Protein AF-A0A7W6WMK8-F1 (afdb_monomer_lite)

Organism: NCBI:txid391922

Sequence (104 aa):
MNPEGTEALRQEYLADMGEDLDPEKFQPGSYGCHEALHMASFLMESVDGSVLEHPAVVLNPEWFALAAQAHDALFALYQAIGAAHLDAPDVSDGNRSGAGLAER

pLDDT: mean 88.92, std 17.59, range [40.84, 98.81]

Foldseek 3Di:
DDPVVVVVVVVVVDVVCPPVDDVVCCFQLHPVLVVQLVVLVVVLVCLVPPVLPDPVCVVDVVSNVVSVVVSVVSVVSNVVSVVRNVPDDNPPPPDPPPPDDDDD

Radius of gyration: 19.86 Å; chains: 1; bounding box: 66×32×43 Å

Secondary structure (DSSP, 8-state):
--HHHHHHHHHHHHHHHGGG--GGGGSTTSHHHHHHHHHHHHHHHHIIIIIIT-HHHHT-HHHHHHHHHHHHHHHHHHHHHHHHHHHS-----S----------

Structure (mmCIF, N/CA/C/O backbone):
data_AF-A0A7W6WMK8-F1
#
_entry.id   AF-A0A7W6WMK8-F1
#
loop_
_atom_site.group_PDB
_atom_site.id
_atom_site.type_symbol
_atom_site.label_atom_id
_atom_site.label_alt_id
_atom_site.label_comp_id
_atom_site.label_asym_id
_atom_site.label_entity_id
_atom_site.label_seq_id
_atom_site.pdbx_PDB_ins_code
_atom_site.Cartn_x
_atom_site.Cartn_y
_atom_site.Cartn_z
_atom_site.occupancy
_atom_site.B_iso_or_equiv
_atom_site.auth_seq_id
_atom_site.auth_comp_id
_atom_site.auth_asym_id
_atom_site.auth_atom_id
_atom_site.pdbx_PDB_model_num
ATOM 1 N N . MET A 1 1 ? -13.160 3.459 -3.888 1.00 71.12 1 MET A N 1
ATOM 2 C CA . MET A 1 1 ? -13.018 4.138 -5.197 1.00 71.12 1 MET A CA 1
ATOM 3 C C . MET A 1 1 ? -13.689 3.257 -6.245 1.00 71.12 1 MET A C 1
ATOM 5 O O . MET A 1 1 ? -13.604 2.044 -6.096 1.00 71.12 1 MET A O 1
ATOM 9 N N . ASN A 1 2 ? -14.429 3.810 -7.211 1.00 83.50 2 ASN A N 1
ATOM 10 C CA . ASN A 1 2 ? -15.001 2.998 -8.295 1.00 83.50 2 ASN A CA 1
ATOM 11 C C . ASN A 1 2 ? -13.948 2.783 -9.407 1.00 83.50 2 ASN A C 1
ATOM 13 O O . ASN A 1 2 ? -13.018 3.584 -9.505 1.00 83.50 2 ASN A O 1
ATOM 17 N N . PRO A 1 3 ? -14.070 1.734 -10.241 1.00 80.44 3 PRO A N 1
ATOM 18 C CA . PRO A 1 3 ? -13.056 1.424 -11.254 1.00 80.44 3 PRO A CA 1
ATOM 19 C C . PRO A 1 3 ? -12.815 2.557 -12.259 1.00 80.44 3 PRO A C 1
ATOM 21 O O . PRO A 1 3 ? -11.676 2.823 -12.626 1.00 80.44 3 PRO A O 1
ATOM 24 N N . GLU A 1 4 ? -13.878 3.261 -12.661 1.00 82.56 4 GLU A N 1
ATOM 25 C CA . GLU A 1 4 ? -13.789 4.395 -13.591 1.00 82.56 4 GLU A CA 1
ATOM 26 C C . GLU A 1 4 ? -12.978 5.560 -13.005 1.00 82.56 4 GLU A C 1
ATOM 28 O O . GLU A 1 4 ? -12.134 6.130 -13.692 1.00 82.56 4 GLU A O 1
ATOM 33 N N . GLY A 1 5 ? -13.170 5.876 -11.720 1.00 90.12 5 GLY A N 1
ATOM 34 C CA . GLY A 1 5 ? -12.383 6.893 -11.026 1.00 90.12 5 GLY A CA 1
ATOM 35 C C . GLY A 1 5 ? -10.923 6.482 -10.834 1.00 90.12 5 GLY A C 1
ATOM 36 O O . GLY A 1 5 ? -10.037 7.326 -10.924 1.00 90.12 5 GLY A O 1
ATOM 37 N N . THR A 1 6 ? -10.656 5.190 -10.618 1.00 92.94 6 THR A N 1
ATOM 38 C CA . THR A 1 6 ? -9.285 4.671 -10.502 1.00 92.94 6 THR A CA 1
ATOM 39 C C . THR A 1 6 ? -8.522 4.775 -11.821 1.00 92.94 6 THR A C 1
ATOM 41 O O . THR A 1 6 ? -7.372 5.209 -11.820 1.00 92.94 6 THR A O 1
ATOM 44 N N . GLU A 1 7 ? -9.146 4.426 -12.949 1.00 95.69 7 GLU A N 1
ATOM 45 C CA . GLU A 1 7 ? -8.492 4.542 -14.257 1.00 95.69 7 GLU A CA 1
ATOM 46 C C . GLU A 1 7 ? -8.269 6.003 -14.656 1.00 95.69 7 GLU A C 1
ATOM 48 O O . GLU A 1 7 ? -7.190 6.341 -15.136 1.00 95.69 7 GLU A O 1
ATOM 53 N N . ALA A 1 8 ? -9.241 6.886 -14.403 1.00 95.56 8 ALA A N 1
ATOM 54 C CA . ALA A 1 8 ? -9.081 8.315 -14.667 1.00 95.56 8 ALA A CA 1
ATOM 55 C C . ALA A 1 8 ? -7.883 8.908 -13.904 1.00 95.56 8 ALA A C 1
ATOM 57 O O . ALA A 1 8 ? -7.046 9.576 -14.506 1.00 95.56 8 ALA A O 1
ATOM 58 N N . LEU A 1 9 ? -7.749 8.589 -12.612 1.00 95.31 9 LEU A N 1
ATOM 59 C CA . LEU A 1 9 ? -6.616 9.027 -11.794 1.00 95.31 9 LEU A CA 1
ATOM 60 C C . LEU A 1 9 ? -5.278 8.460 -12.302 1.00 95.31 9 LEU A C 1
ATOM 62 O O . LEU A 1 9 ? -4.267 9.157 -12.316 1.00 95.31 9 LEU A O 1
ATOM 66 N N . ARG A 1 10 ? -5.249 7.200 -12.755 1.00 95.69 10 ARG A N 1
ATOM 67 C CA . ARG A 1 10 ? -4.038 6.598 -13.335 1.00 95.69 10 ARG A CA 1
ATOM 68 C C . ARG A 1 10 ? -3.597 7.327 -14.607 1.00 95.69 10 ARG A C 1
ATOM 70 O O . ARG A 1 10 ? -2.402 7.524 -14.807 1.00 95.69 10 ARG A O 1
ATOM 77 N N . GLN A 1 11 ? -4.546 7.714 -15.459 1.00 97.00 11 GLN A N 1
ATOM 78 C CA . GLN A 1 11 ? -4.266 8.471 -16.682 1.00 97.00 11 GLN A CA 1
ATOM 79 C C . GLN A 1 11 ? -3.769 9.889 -16.380 1.00 97.00 11 GLN A C 1
ATOM 81 O O . GLN A 1 11 ? -2.869 10.363 -17.066 1.00 97.00 11 GLN A O 1
ATOM 86 N N . GLU A 1 12 ? -4.297 10.536 -15.337 1.00 96.62 12 GLU A N 1
ATOM 87 C CA . GLU A 1 12 ? -3.804 11.831 -14.847 1.00 96.62 12 GLU A CA 1
ATOM 88 C C . GLU A 1 12 ? -2.333 11.739 -14.422 1.00 96.62 12 GLU A C 1
ATOM 90 O O . GLU A 1 12 ? -1.501 12.475 -14.946 1.00 96.62 12 GLU A O 1
ATOM 95 N N . TYR A 1 13 ? -1.973 10.754 -13.589 1.00 95.69 13 TYR A N 1
ATOM 96 C CA . TYR A 1 13 ? -0.574 10.551 -13.194 1.00 95.69 13 TYR A CA 1
ATOM 97 C C . TYR A 1 13 ? 0.358 10.265 -14.377 1.00 95.69 13 TYR A C 1
ATOM 99 O O . TYR A 1 13 ? 1.486 10.750 -14.394 1.00 95.69 13 TYR A O 1
ATOM 107 N N . LEU A 1 14 ? -0.086 9.493 -15.375 1.00 96.31 14 LEU A N 1
ATOM 108 C CA . LEU A 1 14 ? 0.716 9.248 -16.577 1.00 96.31 14 LEU A CA 1
ATOM 109 C C . LEU A 1 14 ? 0.925 10.518 -17.407 1.00 96.31 14 LEU A C 1
ATOM 111 O O . LEU A 1 14 ? 2.022 10.730 -17.922 1.00 96.31 14 LEU A O 1
ATOM 115 N N . ALA A 1 15 ? -0.105 11.355 -17.535 1.00 96.25 15 ALA A N 1
ATOM 116 C CA . ALA A 1 15 ? 0.001 12.629 -18.236 1.00 96.25 15 ALA A CA 1
ATOM 117 C C . ALA A 1 15 ? 0.975 13.584 -17.526 1.00 96.25 15 ALA A C 1
ATOM 119 O O . ALA A 1 15 ? 1.774 14.232 -18.199 1.00 96.25 15 ALA A O 1
ATOM 120 N N . ASP A 1 16 ? 0.951 13.614 -16.190 1.00 96.06 16 ASP A N 1
ATOM 121 C CA . ASP A 1 16 ? 1.850 14.436 -15.371 1.00 96.06 16 ASP A CA 1
ATOM 122 C C . ASP A 1 16 ? 3.311 13.970 -15.435 1.00 96.06 16 ASP A C 1
ATOM 124 O O . ASP A 1 16 ? 4.221 14.799 -15.447 1.00 96.06 16 ASP A O 1
ATOM 128 N N . MET A 1 17 ? 3.556 12.655 -15.490 1.00 95.00 17 MET A N 1
ATOM 129 C CA . MET A 1 17 ? 4.910 12.107 -15.662 1.00 95.00 17 MET A CA 1
ATOM 130 C C . MET A 1 17 ? 5.478 12.381 -17.064 1.00 95.00 17 MET A C 1
ATOM 132 O O . MET A 1 17 ? 6.690 12.535 -17.214 1.00 95.00 17 MET A O 1
ATOM 136 N N . GLY A 1 18 ? 4.614 12.461 -18.080 1.00 92.62 18 GLY A N 1
ATOM 137 C CA . GLY A 1 18 ? 4.979 12.878 -19.432 1.00 92.62 18 GLY A CA 1
ATOM 138 C C . GLY A 1 18 ? 6.044 12.000 -20.101 1.00 92.62 18 GLY A C 1
ATOM 139 O O . GLY A 1 18 ? 6.123 10.793 -19.878 1.00 92.62 18 GLY A O 1
ATOM 140 N N . GLU A 1 19 ? 6.858 12.620 -20.959 1.00 90.19 19 GLU A N 1
ATOM 141 C CA . GLU A 1 19 ? 7.893 11.939 -21.756 1.00 90.19 19 GLU A CA 1
ATOM 142 C C . GLU A 1 19 ? 9.123 11.504 -20.933 1.00 90.19 19 GLU A C 1
ATOM 144 O O . GLU A 1 19 ? 9.919 10.700 -21.414 1.00 90.19 19 GLU A O 1
ATOM 149 N N . ASP A 1 20 ? 9.269 11.988 -19.694 1.00 88.81 20 ASP A N 1
ATOM 150 C CA . ASP A 1 20 ? 10.391 11.644 -18.806 1.00 88.81 20 ASP A CA 1
ATOM 151 C C . ASP A 1 20 ? 10.232 10.257 -18.153 1.00 88.81 20 ASP A C 1
ATOM 153 O O . ASP A 1 20 ? 11.185 9.718 -17.573 1.00 88.81 20 ASP A O 1
ATOM 157 N N . LEU A 1 21 ? 9.038 9.656 -18.237 1.00 92.81 21 LEU A N 1
ATOM 158 C CA . LEU A 1 21 ? 8.798 8.298 -17.766 1.00 92.81 21 LEU A CA 1
ATOM 159 C C . LEU A 1 21 ? 9.497 7.292 -18.683 1.00 92.81 21 LEU A C 1
ATOM 161 O O . LEU A 1 21 ? 9.044 7.024 -19.791 1.00 92.81 21 LEU A O 1
ATOM 165 N N . ASP A 1 22 ? 10.560 6.680 -18.171 1.00 95.31 22 ASP A N 1
ATOM 166 C CA . ASP A 1 22 ? 11.251 5.556 -18.799 1.00 95.31 22 ASP A CA 1
ATOM 167 C C . ASP A 1 22 ? 10.703 4.226 -18.246 1.00 95.31 22 ASP A C 1
ATOM 169 O O . ASP A 1 22 ? 11.059 3.844 -17.124 1.00 95.31 22 ASP A O 1
ATOM 173 N N . PRO A 1 23 ? 9.844 3.495 -18.987 1.00 93.75 23 PRO A N 1
ATOM 174 C CA . PRO A 1 23 ? 9.200 2.293 -18.471 1.00 93.75 23 PRO A CA 1
ATOM 175 C C . PRO A 1 23 ? 10.179 1.163 -18.152 1.00 93.75 23 PRO A C 1
ATOM 177 O O . PRO A 1 23 ? 9.847 0.315 -17.323 1.00 93.75 23 PRO A O 1
ATOM 180 N N . GLU A 1 24 ? 11.362 1.126 -18.778 1.00 93.56 24 GLU A N 1
ATOM 181 C CA . GLU A 1 24 ? 12.355 0.062 -18.569 1.00 93.56 24 GLU A CA 1
ATOM 182 C C . GLU A 1 24 ? 12.909 0.093 -17.141 1.00 93.56 24 GLU A C 1
ATOM 184 O O . GLU A 1 24 ? 13.119 -0.954 -16.525 1.00 93.56 24 GLU A O 1
ATOM 189 N N . LYS A 1 25 ? 13.036 1.288 -16.551 1.00 95.12 25 LYS A N 1
ATOM 190 C CA . LYS A 1 25 ? 13.505 1.468 -15.167 1.00 95.12 25 LYS A CA 1
ATOM 191 C C . LYS A 1 25 ? 12.532 0.962 -14.111 1.00 95.12 25 LYS A C 1
ATOM 193 O O . LYS A 1 25 ? 12.946 0.782 -12.965 1.00 95.12 25 LYS A O 1
ATOM 198 N N . PHE A 1 26 ? 11.275 0.696 -14.463 1.00 95.62 26 PHE A N 1
ATOM 199 C CA . PHE A 1 26 ? 10.217 0.304 -13.523 1.00 95.62 26 PHE A CA 1
ATOM 200 C C . PHE A 1 26 ? 9.600 -1.072 -13.820 1.00 95.62 26 PHE A C 1
ATOM 202 O O . PHE A 1 26 ? 8.647 -1.463 -13.146 1.00 95.62 26 PHE A O 1
ATOM 209 N N . GLN A 1 27 ? 10.123 -1.821 -14.800 1.00 96.06 27 GLN A N 1
ATOM 210 C CA . GLN A 1 27 ? 9.666 -3.190 -15.065 1.00 96.06 27 GLN A CA 1
ATOM 211 C C . GLN A 1 27 ? 9.989 -4.143 -13.901 1.00 96.06 27 GLN A C 1
ATOM 213 O O . GLN A 1 27 ? 10.936 -3.908 -13.150 1.00 96.06 27 GLN A O 1
ATOM 218 N N . PRO A 1 28 ? 9.257 -5.261 -13.758 1.00 96.88 28 PRO A N 1
ATOM 219 C CA . PRO A 1 28 ? 9.650 -6.335 -12.851 1.00 96.88 28 PRO A CA 1
ATOM 220 C C . PRO A 1 28 ? 11.129 -6.735 -13.007 1.00 96.88 28 PRO A C 1
ATOM 222 O O . PRO A 1 28 ? 11.645 -6.794 -14.121 1.00 96.88 28 PRO A O 1
ATOM 225 N N . GLY A 1 29 ? 11.816 -6.973 -11.885 1.00 93.75 29 GLY A N 1
ATOM 226 C CA . GLY A 1 29 ? 13.267 -7.201 -11.831 1.00 93.75 29 GLY A CA 1
ATOM 227 C C . GLY A 1 29 ? 14.128 -5.927 -11.798 1.00 93.75 29 GLY A C 1
ATOM 228 O O . GLY A 1 29 ? 15.310 -6.007 -11.477 1.00 93.75 29 GLY A O 1
ATOM 229 N N . SER A 1 30 ? 13.567 -4.743 -12.071 1.00 95.62 30 SER A N 1
ATOM 230 C CA . SER A 1 30 ? 14.309 -3.478 -12.007 1.00 95.62 30 SER A CA 1
ATOM 231 C C . SER A 1 30 ? 14.423 -2.916 -10.584 1.00 95.62 30 SER A C 1
ATOM 233 O O . SER A 1 30 ? 13.607 -3.208 -9.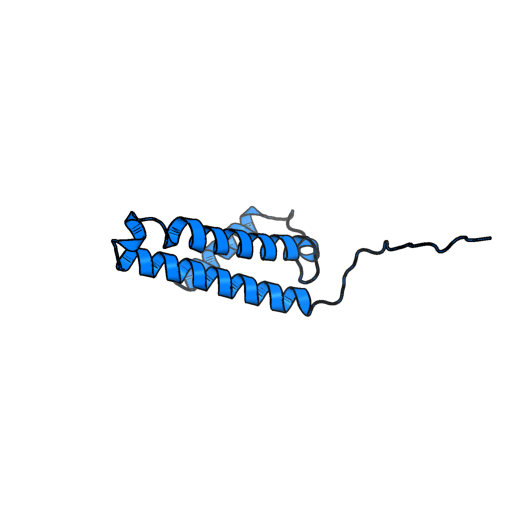704 1.00 95.62 30 SER A O 1
ATOM 235 N N . TYR A 1 31 ? 15.380 -2.003 -10.375 1.00 95.44 31 TYR A N 1
ATOM 236 C CA . TYR A 1 31 ? 15.480 -1.235 -9.129 1.00 95.44 31 TYR A CA 1
ATOM 237 C C . TYR A 1 31 ? 14.215 -0.405 -8.850 1.00 95.44 31 TYR A C 1
ATOM 239 O O . TYR A 1 31 ? 13.718 -0.406 -7.730 1.00 95.44 31 TYR A O 1
ATOM 247 N N . GLY A 1 32 ? 13.629 0.240 -9.865 1.00 96.44 32 GLY A N 1
ATOM 248 C CA . GLY A 1 32 ? 12.393 1.009 -9.684 1.00 96.44 32 GLY A CA 1
ATOM 249 C C . GLY A 1 32 ? 11.206 0.149 -9.231 1.00 96.44 32 GLY A C 1
ATOM 250 O O . GLY A 1 32 ? 10.401 0.593 -8.415 1.00 96.44 32 GLY A O 1
ATOM 251 N N . CYS A 1 33 ? 11.116 -1.101 -9.696 1.00 97.69 33 CYS A N 1
ATOM 252 C CA . CYS A 1 33 ? 10.118 -2.052 -9.208 1.00 97.69 33 CYS A CA 1
ATOM 253 C C . CYS A 1 33 ? 10.401 -2.490 -7.759 1.00 97.69 33 CYS A C 1
ATOM 255 O O . CYS A 1 33 ? 9.469 -2.588 -6.958 1.00 97.69 33 CYS A O 1
ATOM 257 N N . HIS A 1 34 ? 11.675 -2.688 -7.398 1.00 97.25 34 HIS A N 1
ATOM 258 C CA . HIS A 1 34 ? 12.076 -2.975 -6.018 1.00 97.25 34 HIS A CA 1
ATOM 259 C C . HIS A 1 34 ? 11.696 -1.841 -5.056 1.00 97.25 34 HIS A C 1
ATOM 261 O O . HIS A 1 34 ? 11.151 -2.102 -3.987 1.00 97.25 34 HIS A O 1
ATOM 267 N N . GLU A 1 35 ? 11.911 -0.583 -5.444 1.00 98.31 35 GLU A N 1
ATOM 268 C CA . GLU A 1 35 ? 11.512 0.572 -4.633 1.00 98.31 35 GLU A CA 1
ATOM 269 C C . GLU A 1 35 ? 9.991 0.612 -4.414 1.00 98.31 35 GLU A C 1
ATOM 271 O O . GLU A 1 35 ? 9.533 0.857 -3.299 1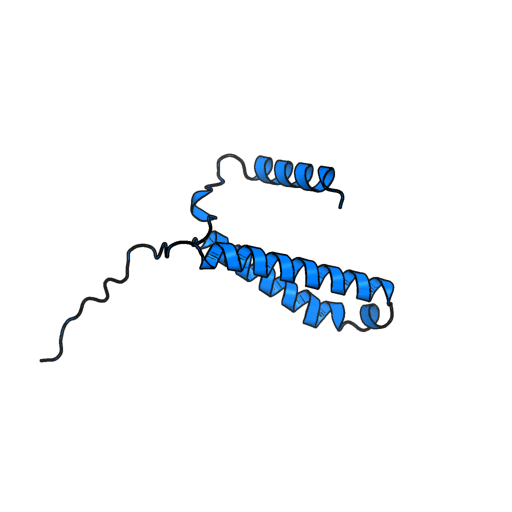.00 98.31 35 GLU A O 1
ATOM 276 N N . ALA A 1 36 ? 9.186 0.295 -5.436 1.00 98.38 36 ALA A N 1
ATOM 277 C CA . ALA A 1 36 ? 7.732 0.193 -5.280 1.00 98.38 36 ALA A CA 1
ATOM 278 C C . ALA A 1 36 ? 7.327 -0.926 -4.300 1.00 98.38 36 ALA A C 1
ATOM 280 O O . ALA A 1 36 ? 6.457 -0.717 -3.450 1.00 98.38 36 ALA A O 1
ATOM 281 N N . LEU A 1 37 ? 7.982 -2.092 -4.380 1.00 98.44 37 LEU A N 1
ATOM 282 C CA . LEU A 1 37 ? 7.796 -3.198 -3.433 1.00 98.44 37 LEU A CA 1
ATOM 283 C C . LEU A 1 37 ? 8.146 -2.773 -2.000 1.00 98.44 37 LEU A C 1
ATOM 285 O O . LEU A 1 37 ? 7.378 -3.026 -1.069 1.00 98.44 37 LEU A O 1
ATOM 289 N N . HIS A 1 38 ? 9.288 -2.105 -1.830 1.00 98.19 38 HIS A N 1
ATOM 290 C CA . HIS A 1 38 ? 9.756 -1.605 -0.543 1.00 98.19 38 HIS A CA 1
ATOM 291 C C . HIS A 1 38 ? 8.768 -0.606 0.065 1.00 98.19 38 HIS A C 1
ATOM 293 O O . HIS A 1 38 ? 8.374 -0.761 1.222 1.00 98.19 38 HIS A O 1
ATOM 299 N N . MET A 1 39 ? 8.305 0.371 -0.718 1.00 98.69 39 MET A N 1
ATOM 300 C CA . MET A 1 39 ? 7.358 1.381 -0.242 1.00 98.69 39 MET A CA 1
ATOM 301 C C . MET A 1 39 ? 6.003 0.784 0.152 1.00 98.69 39 MET A C 1
ATOM 303 O O . MET A 1 39 ? 5.412 1.232 1.136 1.00 98.69 39 MET A O 1
ATOM 307 N N . ALA A 1 40 ? 5.524 -0.246 -0.556 1.00 98.69 40 ALA A N 1
ATOM 308 C CA . ALA A 1 40 ? 4.318 -0.973 -0.158 1.00 98.69 40 ALA A CA 1
ATOM 309 C C . ALA A 1 40 ? 4.489 -1.652 1.214 1.00 98.69 40 ALA A C 1
ATOM 311 O O . ALA A 1 40 ? 3.614 -1.506 2.068 1.00 98.69 40 ALA A O 1
ATOM 312 N N . SER A 1 41 ? 5.629 -2.316 1.457 1.00 98.44 41 SER A N 1
ATOM 313 C CA . SER A 1 41 ? 5.952 -2.927 2.762 1.00 98.44 41 SER A CA 1
ATOM 314 C C . SER A 1 41 ? 6.039 -1.881 3.873 1.00 98.44 41 SER A C 1
ATOM 316 O O . SER A 1 41 ? 5.397 -2.019 4.910 1.00 98.44 41 SER A O 1
ATOM 318 N N . PHE A 1 42 ? 6.775 -0.792 3.634 1.00 98.62 42 PHE A N 1
ATOM 319 C CA . PHE A 1 42 ? 6.971 0.278 4.613 1.00 98.62 42 PHE A CA 1
ATOM 320 C C . PHE A 1 42 ? 5.645 0.909 5.063 1.00 98.62 42 PHE A C 1
ATOM 322 O O . PHE A 1 42 ? 5.414 1.128 6.256 1.00 98.62 42 PHE A O 1
ATOM 329 N N . LEU A 1 43 ? 4.750 1.197 4.114 1.00 98.69 43 LEU A N 1
ATOM 330 C CA . LEU A 1 43 ? 3.441 1.771 4.419 1.00 98.69 43 LEU A CA 1
ATOM 331 C C . LEU A 1 43 ? 2.526 0.763 5.116 1.00 98.69 43 LEU A C 1
ATOM 333 O O . LEU A 1 43 ? 1.817 1.146 6.042 1.00 98.69 43 LEU A O 1
ATOM 337 N N . MET A 1 44 ? 2.553 -0.507 4.706 1.00 98.44 44 MET A N 1
ATOM 338 C CA . MET A 1 44 ? 1.791 -1.578 5.353 1.00 98.44 44 MET A CA 1
ATOM 339 C C . MET A 1 44 ? 2.168 -1.702 6.833 1.00 98.44 44 MET A C 1
ATOM 341 O O . MET A 1 44 ? 1.292 -1.644 7.693 1.00 98.44 44 MET A O 1
ATOM 345 N N . GLU A 1 45 ? 3.467 -1.781 7.129 1.00 98.38 45 GLU A N 1
ATOM 346 C CA . GLU A 1 45 ? 3.999 -1.847 8.496 1.00 98.38 45 GLU A CA 1
ATOM 347 C C . GLU A 1 45 ? 3.655 -0.589 9.305 1.00 98.38 45 GLU A C 1
ATOM 349 O O . GLU A 1 45 ? 3.339 -0.671 10.491 1.00 98.38 45 GLU A O 1
ATOM 354 N N . SER A 1 46 ? 3.658 0.583 8.664 1.00 98.12 46 SER A N 1
ATOM 355 C CA . SER A 1 46 ? 3.259 1.839 9.307 1.00 98.12 46 SER A CA 1
ATOM 356 C C . SER A 1 46 ? 1.768 1.857 9.663 1.00 98.12 46 SER A C 1
ATOM 358 O O . SER A 1 46 ? 1.402 2.325 10.742 1.00 98.12 46 SER A O 1
ATOM 360 N N . VAL A 1 47 ? 0.890 1.351 8.790 1.00 98.56 47 VAL A N 1
ATOM 361 C CA . VAL A 1 47 ? -0.547 1.230 9.091 1.00 98.56 47 VAL A CA 1
ATOM 362 C C . VAL A 1 47 ? -0.766 0.259 10.248 1.00 98.56 47 VAL A C 1
ATOM 364 O O . VAL A 1 47 ? -1.518 0.589 11.166 1.00 98.56 47 VAL A O 1
ATOM 367 N N . ASP A 1 48 ? -0.079 -0.881 10.237 1.00 98.06 48 ASP A N 1
ATOM 368 C CA . ASP A 1 48 ? -0.162 -1.885 11.298 1.00 98.06 48 ASP A CA 1
ATOM 369 C C . ASP A 1 48 ? 0.301 -1.322 12.650 1.00 98.06 48 ASP A C 1
ATOM 371 O O . ASP A 1 48 ? -0.504 -1.139 13.564 1.00 98.06 48 ASP A O 1
ATOM 375 N N . GLY A 1 49 ? 1.566 -0.912 12.754 1.00 97.50 49 GLY A N 1
ATOM 376 C CA . GLY A 1 49 ? 2.159 -0.505 14.030 1.00 97.50 49 GLY A CA 1
ATOM 377 C C . GLY A 1 49 ? 1.792 0.902 14.509 1.00 97.50 49 GLY A C 1
ATOM 378 O O . GLY A 1 49 ? 1.968 1.208 15.684 1.00 97.50 49 GLY A O 1
ATOM 379 N N . SER A 1 50 ? 1.310 1.796 13.636 1.00 97.94 50 SER A N 1
ATOM 380 C CA . SER A 1 50 ? 0.997 3.185 14.033 1.00 97.94 50 SER A CA 1
ATOM 381 C C . SER A 1 50 ? -0.489 3.517 14.007 1.00 97.94 50 SER A C 1
ATOM 383 O O . SER A 1 50 ? -0.942 4.297 14.844 1.00 97.94 50 SER A O 1
ATOM 385 N N . VAL A 1 51 ? -1.255 2.982 13.051 1.00 98.50 51 VAL A N 1
ATOM 386 C CA . VAL A 1 51 ? -2.669 3.356 12.878 1.00 98.50 51 VAL A CA 1
ATOM 387 C C . VAL A 1 51 ? -3.586 2.366 13.584 1.00 98.50 51 VAL A C 1
ATOM 389 O O . VAL A 1 51 ? -4.424 2.797 14.376 1.00 98.50 51 VAL A O 1
ATOM 392 N N . LEU A 1 52 ? -3.428 1.063 13.340 1.00 98.56 52 LEU A N 1
ATOM 393 C CA . LEU A 1 52 ? -4.270 0.029 13.953 1.00 98.56 52 LEU A CA 1
ATOM 394 C C . LEU A 1 52 ? -4.103 -0.028 15.475 1.00 98.56 52 LEU A C 1
ATOM 396 O O . LEU A 1 52 ? -5.084 -0.224 16.191 1.00 98.56 52 LEU A O 1
ATOM 400 N N . GLU A 1 53 ? -2.895 0.228 15.974 1.00 98.31 53 GLU A N 1
ATOM 401 C CA . GLU A 1 53 ? -2.610 0.289 17.412 1.00 98.31 53 GLU A CA 1
ATOM 402 C C . GLU A 1 53 ? -3.037 1.610 18.079 1.00 98.31 53 GLU A C 1
ATOM 404 O O . GLU A 1 53 ? -3.052 1.718 19.309 1.00 98.31 53 GLU A O 1
ATOM 409 N N . HIS A 1 54 ? -3.408 2.638 17.307 1.00 98.62 54 HIS A N 1
ATOM 410 C CA . HIS A 1 54 ? -3.715 3.945 17.878 1.00 98.62 54 HIS A CA 1
ATOM 411 C C . HIS A 1 54 ? -5.000 3.890 18.729 1.00 98.62 54 HIS A C 1
ATOM 413 O O . HIS A 1 54 ? -6.055 3.503 18.216 1.00 98.62 54 HIS A O 1
ATOM 419 N N . PRO A 1 55 ? -5.007 4.380 19.989 1.00 98.69 55 PRO A N 1
ATOM 420 C CA . PRO A 1 55 ? -6.164 4.248 20.880 1.00 98.69 55 PRO A CA 1
ATOM 421 C C . PRO A 1 55 ? -7.478 4.792 20.306 1.00 98.69 55 PRO A C 1
ATOM 423 O O . PRO A 1 55 ? -8.531 4.190 20.488 1.00 98.69 55 PRO A O 1
ATOM 426 N N . ALA A 1 56 ? -7.433 5.910 19.574 1.00 98.75 56 ALA A N 1
ATOM 427 C CA . ALA A 1 56 ? -8.629 6.467 18.935 1.00 98.75 56 ALA A CA 1
ATOM 428 C C . ALA A 1 56 ? -9.211 5.558 17.835 1.00 98.75 56 ALA A C 1
ATOM 430 O O . ALA A 1 56 ? -10.424 5.546 17.644 1.00 98.75 56 ALA A O 1
ATOM 431 N N . VAL A 1 57 ? -8.361 4.800 17.133 1.00 98.69 57 VAL A N 1
ATOM 432 C CA . VAL A 1 57 ? -8.767 3.838 16.099 1.00 98.69 57 VAL A CA 1
ATOM 433 C C . VAL A 1 57 ? -9.298 2.570 16.763 1.00 98.69 57 VAL A C 1
ATOM 435 O O . VAL A 1 57 ? -10.390 2.133 16.427 1.00 98.69 57 VAL A O 1
ATOM 438 N N . VAL A 1 58 ? -8.610 2.045 17.782 1.00 98.69 58 VAL A N 1
ATOM 439 C CA . VAL A 1 58 ? -9.056 0.868 18.555 1.00 98.69 58 VAL A CA 1
ATOM 440 C C . VAL A 1 58 ? -10.426 1.083 19.208 1.00 98.69 58 VAL A C 1
ATOM 442 O O . VAL A 1 58 ? -11.258 0.179 19.230 1.00 98.69 58 VAL A O 1
ATOM 445 N N . LEU A 1 59 ? -10.688 2.281 19.736 1.00 98.75 59 LEU A N 1
ATOM 446 C CA . LEU A 1 59 ? -11.961 2.607 20.390 1.00 98.75 59 LEU A CA 1
ATOM 447 C C . LEU A 1 59 ? -13.125 2.817 19.409 1.00 98.75 59 LEU A C 1
ATOM 449 O O . LEU A 1 59 ? -14.273 2.883 19.852 1.00 98.75 59 LEU A O 1
ATOM 453 N N . ASN A 1 60 ? -12.860 2.929 18.104 1.00 98.81 60 ASN A N 1
ATOM 454 C CA . ASN A 1 60 ? -13.883 3.133 17.087 1.00 98.81 60 ASN A CA 1
ATOM 455 C C . ASN A 1 60 ? -13.877 1.978 16.064 1.00 98.81 60 ASN A C 1
ATOM 457 O O . ASN A 1 60 ? -13.006 1.932 15.194 1.00 98.81 60 ASN A O 1
ATOM 461 N N . PRO A 1 61 ? -14.872 1.071 16.097 1.00 98.44 61 PRO A N 1
ATOM 462 C CA . PRO A 1 61 ? -14.870 -0.120 15.250 1.00 98.44 61 PRO A CA 1
ATOM 463 C C . PRO A 1 61 ? -14.939 0.191 13.748 1.00 98.44 61 PRO A C 1
ATOM 465 O O . PRO A 1 61 ? -14.370 -0.551 12.951 1.00 98.44 61 PRO A O 1
ATOM 468 N N . GLU A 1 62 ? -15.594 1.283 13.344 1.00 98.75 62 GLU A N 1
ATOM 469 C CA . GLU A 1 62 ? -15.651 1.685 11.933 1.00 98.75 62 GLU A CA 1
ATOM 470 C C . GLU A 1 62 ? -14.282 2.167 11.446 1.00 98.75 62 GLU A C 1
ATOM 472 O O . GLU A 1 62 ? -13.850 1.819 10.348 1.00 98.75 62 GLU A O 1
ATOM 477 N N . TRP A 1 63 ? -13.565 2.928 12.276 1.00 98.75 63 TRP A N 1
ATOM 478 C CA . TRP A 1 63 ? -12.221 3.404 11.941 1.00 98.75 63 TRP A CA 1
ATOM 479 C C . TRP A 1 63 ? -11.208 2.267 11.933 1.00 98.75 63 TRP A C 1
ATOM 481 O O . TRP A 1 63 ? -10.382 2.201 11.025 1.00 98.75 63 TRP A O 1
ATOM 491 N N . PHE A 1 64 ? -11.305 1.344 12.891 1.00 98.75 64 PHE A N 1
ATOM 492 C CA . PHE A 1 64 ? -10.480 0.141 12.906 1.00 98.75 64 PHE A CA 1
ATOM 493 C C . PHE A 1 64 ? -10.688 -0.691 11.636 1.00 98.75 64 PHE A C 1
ATOM 495 O O . PHE A 1 64 ? -9.718 -1.091 10.998 1.00 98.75 64 PHE A O 1
ATOM 502 N N . ALA A 1 65 ? -11.941 -0.892 11.214 1.00 98.69 65 ALA A N 1
ATOM 503 C CA . ALA A 1 65 ? -12.248 -1.623 9.986 1.00 98.69 65 ALA A CA 1
ATOM 504 C C . ALA A 1 65 ? -11.655 -0.952 8.734 1.00 98.69 65 ALA A C 1
ATOM 506 O O . ALA A 1 65 ? -11.154 -1.647 7.852 1.00 98.69 65 ALA A O 1
ATOM 507 N N . LEU A 1 66 ? -11.673 0.383 8.654 1.00 98.62 66 LEU A N 1
ATOM 508 C CA . LEU A 1 66 ? -11.047 1.121 7.551 1.00 98.62 66 LEU A CA 1
ATOM 509 C C . LEU A 1 66 ? -9.516 1.000 7.563 1.00 98.62 66 LEU A C 1
ATOM 511 O O . LEU A 1 66 ? -8.917 0.792 6.509 1.00 98.62 66 LEU A O 1
ATOM 515 N N . ALA A 1 67 ? -8.883 1.098 8.734 1.00 98.56 67 ALA A N 1
ATOM 516 C CA . ALA A 1 67 ? -7.437 0.920 8.872 1.00 98.56 67 ALA A CA 1
ATOM 517 C C . ALA A 1 67 ? -7.003 -0.509 8.499 1.00 98.56 67 ALA A C 1
ATOM 519 O O . ALA A 1 67 ? -6.028 -0.684 7.772 1.00 98.56 67 ALA A O 1
ATOM 520 N N . ALA A 1 68 ? -7.777 -1.518 8.908 1.00 98.62 68 ALA A N 1
ATOM 521 C CA . ALA A 1 68 ? -7.527 -2.912 8.553 1.00 98.62 68 ALA A CA 1
ATOM 522 C C . ALA A 1 68 ? -7.653 -3.138 7.038 1.00 98.62 68 ALA A C 1
ATOM 524 O O . ALA A 1 68 ? -6.788 -3.759 6.430 1.00 98.62 68 ALA A O 1
ATOM 525 N N . GLN A 1 69 ? -8.670 -2.554 6.395 1.00 98.56 69 GLN A N 1
ATOM 526 C CA . GLN A 1 69 ? -8.807 -2.608 4.934 1.00 98.56 69 GLN A CA 1
ATOM 527 C C . GLN A 1 69 ? -7.632 -1.941 4.208 1.00 98.56 69 GLN A C 1
ATOM 529 O O . GLN A 1 69 ? -7.212 -2.423 3.157 1.00 98.56 69 GLN A O 1
ATOM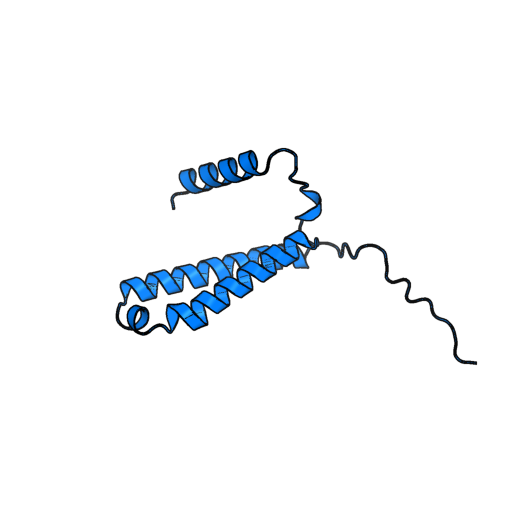 534 N N . ALA A 1 70 ? -7.096 -0.842 4.746 1.00 98.44 70 ALA A N 1
ATOM 535 C CA . ALA A 1 70 ? -5.917 -0.192 4.180 1.00 98.44 70 ALA A CA 1
ATOM 536 C C . ALA A 1 70 ? -4.671 -1.086 4.287 1.00 98.44 70 ALA A C 1
ATOM 538 O O . ALA A 1 70 ? -3.949 -1.229 3.300 1.00 98.44 70 ALA A O 1
ATOM 539 N N . HIS A 1 71 ? -4.457 -1.724 5.442 1.00 98.62 71 HIS A N 1
ATOM 540 C CA . HIS A 1 71 ? -3.399 -2.720 5.624 1.00 98.62 71 HIS A CA 1
ATOM 541 C C . HIS A 1 71 ? -3.536 -3.868 4.614 1.00 98.62 71 HIS A C 1
ATOM 543 O O . HIS A 1 71 ? -2.591 -4.157 3.883 1.00 98.62 71 HIS A O 1
ATOM 549 N N . ASP A 1 72 ? -4.721 -4.473 4.504 1.00 98.56 72 ASP A N 1
ATOM 550 C CA . ASP A 1 72 ? -4.957 -5.609 3.607 1.00 98.56 72 ASP A CA 1
ATOM 551 C C . ASP A 1 72 ? -4.748 -5.240 2.133 1.00 98.56 72 ASP A C 1
ATOM 553 O O . ASP A 1 72 ? -4.200 -6.029 1.361 1.00 98.56 72 ASP A O 1
ATOM 557 N N . ALA A 1 73 ? -5.138 -4.027 1.732 1.00 98.44 73 ALA A N 1
ATOM 558 C CA . ALA A 1 73 ? -4.890 -3.524 0.384 1.00 98.44 73 ALA A CA 1
ATOM 559 C C . ALA A 1 73 ? -3.388 -3.342 0.102 1.00 98.44 73 ALA A C 1
ATOM 561 O O . ALA A 1 73 ? -2.924 -3.694 -0.985 1.00 98.44 73 ALA A O 1
ATOM 562 N N . LEU A 1 74 ? -2.621 -2.833 1.072 1.00 98.69 74 LEU A N 1
ATOM 563 C CA . LEU A 1 74 ? -1.166 -2.693 0.958 1.00 98.69 74 LEU A CA 1
ATOM 564 C C . LEU A 1 74 ? -0.469 -4.056 0.938 1.00 98.69 74 LEU A C 1
ATOM 566 O O . LEU A 1 74 ? 0.427 -4.260 0.122 1.00 98.69 74 LEU A O 1
ATOM 570 N N . PHE A 1 75 ? -0.923 -5.011 1.753 1.00 98.56 75 PHE A N 1
ATOM 571 C CA . PHE A 1 75 ? -0.420 -6.383 1.732 1.00 98.56 75 PHE A CA 1
ATOM 572 C C . PHE A 1 75 ? -0.689 -7.058 0.383 1.00 98.56 75 PHE A C 1
ATOM 574 O O . PHE A 1 75 ? 0.212 -7.650 -0.209 1.00 98.56 75 PHE A O 1
ATOM 581 N N . ALA A 1 76 ? -1.901 -6.924 -0.162 1.00 98.69 76 ALA A N 1
ATOM 582 C CA . ALA A 1 76 ? -2.229 -7.448 -1.487 1.00 98.69 76 ALA A CA 1
ATOM 583 C C . ALA A 1 76 ? -1.355 -6.821 -2.588 1.00 98.69 76 ALA A C 1
ATOM 585 O O . ALA A 1 76 ? -0.889 -7.533 -3.480 1.00 98.69 76 ALA A O 1
ATOM 586 N N . LEU A 1 77 ? -1.092 -5.512 -2.508 1.00 98.62 77 LEU A N 1
ATOM 587 C CA . LEU A 1 77 ? -0.199 -4.815 -3.433 1.00 98.62 77 LEU A CA 1
ATOM 588 C C . LEU A 1 77 ? 1.250 -5.310 -3.311 1.00 98.62 77 LEU A C 1
ATOM 590 O O . LEU A 1 77 ? 1.865 -5.625 -4.327 1.00 98.62 77 LEU A O 1
ATOM 594 N N . TYR A 1 78 ? 1.771 -5.434 -2.087 1.00 98.62 78 TYR A N 1
ATOM 595 C CA . TYR A 1 78 ? 3.100 -5.983 -1.806 1.00 98.62 78 TYR A CA 1
ATOM 596 C C . TYR A 1 78 ? 3.266 -7.379 -2.417 1.00 98.62 78 TYR A C 1
ATOM 598 O O . TYR A 1 78 ? 4.221 -7.623 -3.153 1.00 98.62 78 TYR A O 1
ATOM 606 N N . GLN A 1 79 ? 2.294 -8.270 -2.204 1.00 98.50 79 GLN A N 1
ATOM 607 C CA . GLN A 1 79 ? 2.330 -9.628 -2.751 1.00 98.50 79 GLN A CA 1
ATOM 608 C C . GLN A 1 79 ? 2.269 -9.638 -4.283 1.00 98.50 79 GLN A C 1
ATOM 610 O O . GLN A 1 79 ? 2.988 -10.408 -4.917 1.00 98.50 79 GLN A O 1
ATOM 615 N N . ALA A 1 80 ? 1.441 -8.783 -4.891 1.00 98.50 80 ALA A N 1
ATOM 616 C CA . ALA A 1 80 ? 1.320 -8.696 -6.345 1.00 98.50 80 ALA A CA 1
ATOM 617 C C . ALA A 1 80 ? 2.613 -8.191 -7.005 1.00 98.50 80 ALA A C 1
ATOM 619 O O . ALA A 1 80 ? 3.071 -8.780 -7.986 1.00 98.50 80 ALA A O 1
ATOM 620 N N . ILE A 1 81 ? 3.224 -7.137 -6.452 1.00 98.31 81 ILE A N 1
ATOM 621 C CA . ILE A 1 81 ? 4.513 -6.623 -6.935 1.00 98.31 81 ILE A CA 1
ATOM 622 C C . ILE A 1 81 ? 5.603 -7.672 -6.709 1.00 98.31 81 ILE A C 1
ATOM 624 O O . ILE A 1 81 ? 6.375 -7.950 -7.621 1.00 98.31 81 ILE A O 1
ATOM 628 N N . GLY A 1 82 ? 5.645 -8.283 -5.523 1.00 97.50 82 GLY A N 1
ATOM 629 C CA . GLY A 1 82 ? 6.649 -9.278 -5.155 1.00 97.50 82 GLY A CA 1
ATOM 630 C C . GLY A 1 82 ? 6.619 -10.498 -6.069 1.00 97.50 82 GLY A C 1
ATOM 631 O O . GLY A 1 82 ? 7.668 -10.916 -6.549 1.00 97.50 82 GLY A O 1
ATOM 632 N N . ALA A 1 83 ? 5.428 -11.020 -6.378 1.00 97.56 83 ALA A N 1
ATOM 633 C CA . ALA A 1 83 ? 5.266 -12.125 -7.320 1.00 97.56 83 ALA A CA 1
ATOM 634 C C . ALA A 1 83 ? 5.833 -11.774 -8.704 1.00 97.56 83 ALA A C 1
ATOM 636 O O . ALA A 1 83 ? 6.674 -12.499 -9.225 1.00 97.56 83 ALA A O 1
ATOM 637 N N . ALA A 1 84 ? 5.450 -10.621 -9.263 1.00 97.06 84 ALA A N 1
ATOM 638 C CA . ALA A 1 84 ? 5.956 -10.192 -10.565 1.00 97.06 84 ALA A CA 1
ATOM 639 C C . ALA A 1 84 ? 7.476 -9.954 -10.552 1.00 97.06 84 ALA A C 1
ATOM 641 O O . ALA A 1 84 ? 8.1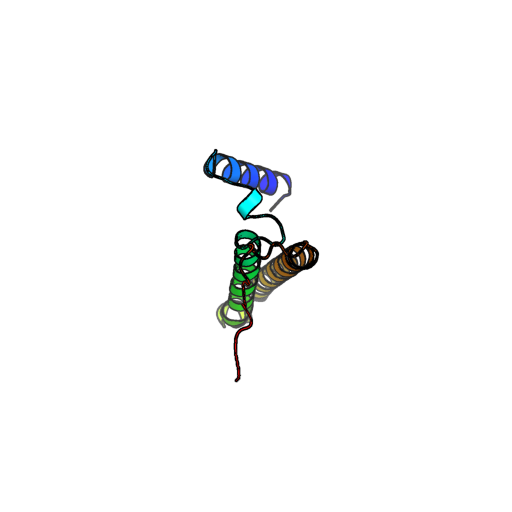71 -10.349 -11.485 1.00 97.06 84 ALA A O 1
ATOM 642 N N . HIS A 1 85 ? 7.995 -9.312 -9.502 1.00 95.06 85 HIS A N 1
ATOM 643 C 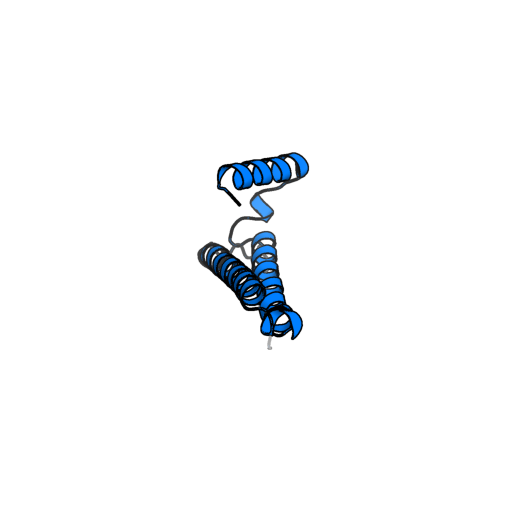CA . HIS A 1 85 ? 9.405 -8.951 -9.377 1.00 95.06 85 HIS A CA 1
ATOM 644 C C . HIS A 1 85 ? 10.317 -10.173 -9.212 1.00 95.06 85 HIS A C 1
ATOM 646 O O . HIS A 1 85 ? 11.397 -10.192 -9.791 1.00 95.06 85 HIS A O 1
ATOM 652 N N . LEU A 1 86 ? 9.890 -11.187 -8.450 1.00 92.38 86 LEU A N 1
ATOM 653 C CA . LEU A 1 86 ? 10.663 -12.415 -8.224 1.00 92.38 86 LEU A CA 1
ATOM 654 C C . LEU A 1 86 ? 10.613 -13.385 -9.410 1.00 92.38 86 LEU A C 1
ATOM 656 O O . LEU A 1 86 ? 11.570 -14.127 -9.619 1.00 92.38 86 LEU A O 1
ATOM 660 N N . ASP A 1 87 ? 9.524 -13.373 -10.182 1.00 92.50 87 ASP A N 1
ATOM 661 C CA . ASP A 1 87 ? 9.395 -14.177 -11.404 1.00 92.50 87 ASP A CA 1
ATOM 662 C C . ASP A 1 87 ? 10.145 -13.561 -12.600 1.00 92.50 87 ASP A C 1
ATOM 664 O O . ASP A 1 87 ? 10.325 -14.212 -13.635 1.00 92.50 87 ASP A O 1
ATOM 668 N N . ALA A 1 88 ? 10.591 -12.307 -12.481 1.00 87.62 88 ALA A N 1
ATOM 669 C CA . ALA A 1 88 ? 11.376 -11.650 -13.512 1.00 87.62 88 ALA A CA 1
ATOM 670 C C . ALA A 1 88 ? 12.777 -12.284 -13.621 1.00 87.62 88 ALA A C 1
ATOM 672 O O . ALA A 1 88 ? 13.392 -12.620 -12.605 1.00 87.62 88 ALA A O 1
ATOM 673 N N . PRO A 1 89 ? 13.323 -12.440 -14.842 1.00 75.50 89 PRO A N 1
ATOM 674 C CA . PRO A 1 89 ? 14.709 -12.858 -15.003 1.00 75.50 89 PRO A CA 1
ATOM 675 C C . PRO A 1 89 ? 15.622 -11.855 -14.292 1.00 75.50 89 PRO A C 1
ATOM 677 O O . PRO A 1 89 ? 15.393 -10.652 -14.385 1.00 75.50 89 PRO A O 1
ATOM 680 N N . ASP A 1 90 ? 16.648 -12.350 -13.596 1.00 62.78 90 ASP A N 1
ATOM 681 C CA . ASP A 1 90 ? 17.609 -11.512 -12.876 1.00 62.78 90 ASP A CA 1
ATOM 682 C C . ASP A 1 90 ? 18.313 -10.565 -13.860 1.00 62.78 90 ASP A C 1
ATOM 684 O O . ASP A 1 90 ? 19.282 -10.931 -14.529 1.00 62.78 90 ASP A O 1
ATOM 688 N N . VAL A 1 91 ? 17.807 -9.335 -13.961 1.00 59.16 91 VAL A N 1
ATOM 689 C CA . VAL A 1 91 ? 18.457 -8.215 -14.645 1.00 59.16 91 VAL A CA 1
ATOM 690 C C . VAL A 1 91 ? 19.481 -7.615 -13.680 1.00 59.16 91 VAL A C 1
ATOM 692 O O . VAL A 1 91 ? 19.498 -6.418 -13.411 1.00 59.16 91 VAL A O 1
ATOM 695 N N . SER A 1 92 ? 20.335 -8.463 -13.095 1.00 52.88 92 SER A N 1
ATOM 696 C CA . SER A 1 92 ? 21.507 -7.987 -12.376 1.00 52.88 92 SER A CA 1
ATOM 697 C C . SER A 1 92 ? 22.360 -7.255 -13.400 1.00 52.88 92 SER A C 1
ATOM 699 O O . SER A 1 92 ? 22.955 -7.865 -14.293 1.00 52.88 92 SER A O 1
ATOM 701 N N . ASP A 1 9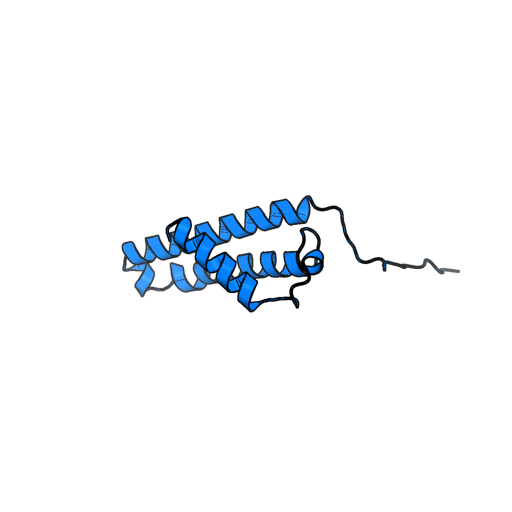3 ? 22.338 -5.930 -13.298 1.00 50.03 93 ASP A N 1
ATOM 702 C CA . ASP A 1 93 ? 23.157 -5.027 -14.084 1.00 50.03 93 ASP A CA 1
ATOM 703 C C . ASP A 1 93 ? 24.593 -5.568 -14.099 1.00 50.03 93 ASP A C 1
ATOM 705 O O . ASP A 1 93 ? 25.139 -5.953 -13.059 1.00 50.03 93 ASP A O 1
ATOM 709 N N . GLY A 1 94 ? 25.152 -5.722 -15.298 1.00 44.94 94 GLY A N 1
ATOM 710 C CA . GLY A 1 94 ? 26.303 -6.572 -15.594 1.00 44.94 94 GLY A CA 1
ATOM 711 C C . GLY A 1 94 ? 27.614 -6.131 -14.942 1.00 44.94 94 GLY A C 1
ATOM 712 O O . GLY A 1 94 ? 28.539 -5.719 -15.637 1.00 44.94 94 GLY A O 1
ATOM 713 N N . ASN A 1 95 ? 27.744 -6.274 -13.623 1.00 43.72 95 ASN A N 1
ATOM 714 C CA . ASN A 1 95 ? 29.001 -6.099 -12.909 1.00 43.72 95 ASN A CA 1
ATOM 715 C C . ASN A 1 95 ? 29.075 -6.907 -11.601 1.00 43.72 95 ASN A C 1
ATOM 717 O O . ASN A 1 95 ? 29.136 -6.368 -10.498 1.00 43.72 95 ASN A O 1
ATOM 721 N N . ARG A 1 96 ? 29.182 -8.232 -11.728 1.00 48.38 96 ARG A N 1
ATOM 722 C CA . ARG A 1 96 ? 29.986 -9.019 -10.781 1.00 48.38 96 ARG A CA 1
ATOM 723 C C . ARG A 1 96 ? 31.239 -9.528 -11.480 1.00 48.38 96 ARG A C 1
ATOM 725 O O . ARG A 1 96 ? 31.426 -10.732 -11.631 1.00 48.38 96 ARG A O 1
ATOM 732 N N . SER A 1 97 ? 32.147 -8.631 -11.868 1.00 45.72 97 SER A N 1
ATOM 733 C CA . SER A 1 97 ? 33.550 -9.027 -12.023 1.00 45.72 97 SER A CA 1
ATOM 734 C C . SER A 1 97 ? 34.172 -9.212 -10.635 1.00 45.72 97 SER A C 1
ATOM 736 O O . SER A 1 97 ? 34.967 -8.400 -10.169 1.00 45.72 97 SER A O 1
ATOM 738 N N . GLY A 1 98 ? 33.800 -10.304 -9.966 1.00 42.09 98 GLY A N 1
ATOM 739 C CA . GLY A 1 98 ? 34.629 -10.927 -8.940 1.00 42.09 98 GLY A CA 1
ATOM 740 C C . GLY A 1 98 ? 35.749 -11.676 -9.647 1.00 42.09 98 GLY A C 1
ATOM 741 O O . GLY A 1 98 ? 35.673 -12.889 -9.828 1.00 42.09 98 GLY A O 1
ATOM 742 N N . ALA A 1 99 ? 36.744 -10.936 -10.132 1.00 42.81 99 ALA A N 1
ATOM 743 C CA . ALA A 1 99 ? 37.962 -11.520 -10.660 1.00 42.81 99 ALA A CA 1
ATOM 744 C C . ALA A 1 99 ? 38.633 -12.331 -9.544 1.00 42.81 99 ALA A C 1
ATOM 746 O O . ALA A 1 99 ? 39.028 -11.787 -8.515 1.00 42.81 99 ALA A O 1
ATOM 747 N N . GLY A 1 100 ? 38.758 -13.640 -9.756 1.00 44.91 100 GLY A N 1
ATOM 748 C CA . GLY A 1 100 ? 39.733 -14.432 -9.027 1.00 44.91 100 GLY A CA 1
ATOM 749 C C . GLY A 1 100 ? 41.142 -13.937 -9.353 1.00 44.91 100 GLY A C 1
ATOM 750 O O . GLY A 1 100 ? 41.451 -13.731 -10.521 1.00 44.91 100 GLY A O 1
ATOM 751 N N . LEU A 1 101 ? 41.953 -13.733 -8.316 1.00 45.22 101 LEU A N 1
ATOM 752 C CA . LEU A 1 101 ? 43.425 -13.731 -8.242 1.00 45.22 101 LEU A CA 1
ATOM 753 C C . LEU A 1 101 ? 43.744 -13.279 -6.796 1.00 45.22 101 LEU A C 1
ATOM 755 O O . LEU A 1 101 ? 43.178 -12.293 -6.350 1.00 45.22 101 LEU A O 1
ATOM 759 N N . ALA A 1 102 ? 44.610 -13.865 -5.975 1.00 40.84 102 ALA A N 1
ATOM 760 C CA . ALA A 1 102 ? 45.541 -14.971 -6.086 1.00 40.84 102 ALA A CA 1
ATOM 761 C C . ALA A 1 102 ? 45.969 -15.330 -4.645 1.00 40.84 102 ALA A C 1
ATOM 763 O O . ALA A 1 102 ? 46.315 -14.429 -3.886 1.00 40.84 102 ALA A O 1
ATOM 764 N N . GLU A 1 103 ? 46.008 -16.612 -4.283 1.00 42.25 103 GLU A N 1
ATOM 765 C CA . GLU A 1 103 ? 46.883 -17.082 -3.201 1.00 42.25 103 GLU A CA 1
ATOM 766 C C . GLU A 1 103 ? 47.986 -17.930 -3.841 1.00 42.25 103 GLU A C 1
ATOM 768 O O . GLU A 1 103 ? 47.750 -19.019 -4.372 1.00 42.25 103 GLU A O 1
ATOM 773 N N . ARG A 1 104 ? 49.191 -17.361 -3.857 1.00 54.09 104 ARG A N 1
ATOM 774 C CA . ARG A 1 104 ? 50.474 -18.055 -3.940 1.00 54.09 104 ARG A CA 1
ATOM 775 C C . ARG A 1 104 ? 51.392 -17.439 -2.903 1.00 54.09 104 ARG A C 1
ATOM 777 O O . ARG A 1 104 ? 51.382 -16.191 -2.817 1.00 54.09 104 ARG A O 1
#